Protein AF-A0A378J540-F1 (afdb_monomer)

Organism: NCBI:txid45060

Mean predicted aligned error: 9.68 Å

Sequence (76 aa):
MSNYQTITALLGKKTQAVVQETVVAPLETLQNTTNTMSETRPTASNQVAKQKLDGMADMLRACLTPDNPMQLFKQG

Radius of gyration: 17.28 Å; Cα contacts (8 Å, |Δi|>4): 31; chains: 1; bounding box: 45×17×45 Å

Solvent-accessible surface area (backbone atoms only — not comparable to full-atom values): 4379 Å² total; per-residue (Å²): 132,60,70,65,61,52,50,53,51,51,51,52,50,52,52,50,52,50,46,40,66,73,48,49,52,55,50,52,52,50,50,54,50,42,50,52,49,24,70,77,47,76,43,73,70,38,51,52,51,38,54,53,49,51,56,52,50,54,53,51,52,47,61,69,40,88,89,48,62,71,61,78,79,65,80,123

Foldseek 3Di:
DDPVVVVVVVVVVVVVVCCCVVPVVVLVVVLVVLVVVCVVPVDPVSVVVNVVSVVVNVLSVCCVDPPCVPVSPPPD

pLDDT: mean 77.62, std 15.44, range [41.28, 94.56]

Nearest PDB structures (foldseek):
  2k48-assembly1_A  TM=6.404E-01  e=1.875E+00  Orthohantavirus andesense
  5j0i-assembly1_A  TM=6.883E-01  e=6.272E+00  synthetic construct
  8szz-assembly1_R  TM=6.891E-01  e=8.618E+00  synthetic construct
  7ahi-assembly1_1F  TM=3.937E-01  e=4.864E+00  Salmonella enterica subsp. enterica serovar Typhimurium str. LT2

Structure (mmCIF, N/CA/C/O backbone):
data_AF-A0A378J540-F1
#
_entry.id   AF-A0A378J540-F1
#
loop_
_atom_site.group_PDB
_atom_site.id
_atom_site.type_symbol
_atom_site.label_atom_id
_atom_site.label_alt_id
_atom_site.label_comp_id
_atom_site.label_asym_id
_atom_site.label_entity_id
_atom_site.label_seq_id
_atom_site.pdbx_PDB_ins_code
_atom_site.Cartn_x
_atom_site.Cartn_y
_atom_site.Cartn_z
_atom_site.occupancy
_atom_site.B_iso_or_equiv
_atom_site.auth_seq_id
_atom_site.auth_comp_id
_atom_site.auth_asym_id
_atom_site.auth_atom_id
_atom_site.pdbx_PDB_model_num
ATOM 1 N N . MET A 1 1 ? -29.857 -2.417 25.210 1.00 55.16 1 MET A N 1
ATOM 2 C CA . MET A 1 1 ? -28.394 -2.281 25.014 1.00 55.16 1 MET A CA 1
ATOM 3 C C . MET A 1 1 ? -27.943 -0.996 25.690 1.00 55.16 1 MET A C 1
ATOM 5 O O . MET A 1 1 ? -28.699 -0.035 25.657 1.00 55.16 1 MET A O 1
ATOM 9 N N . SER A 1 2 ? -26.781 -0.984 26.350 1.00 74.44 2 SER A N 1
ATOM 10 C CA . SER A 1 2 ? -26.283 0.213 27.047 1.00 74.44 2 SER A CA 1
ATOM 11 C C . SER A 1 2 ? -25.863 1.294 26.042 1.00 74.44 2 SER A C 1
ATOM 13 O O . SER A 1 2 ? -25.195 0.990 25.050 1.00 74.44 2 SER A O 1
ATOM 15 N N . ASN A 1 3 ? -26.206 2.560 26.308 1.00 70.88 3 ASN A N 1
ATOM 16 C CA . ASN A 1 3 ? -25.770 3.707 25.497 1.00 70.88 3 ASN A CA 1
ATOM 17 C C . ASN A 1 3 ? -24.239 3.752 25.351 1.00 70.88 3 ASN A C 1
ATOM 19 O O . ASN A 1 3 ? -23.733 4.091 24.286 1.00 70.88 3 ASN A O 1
ATOM 23 N N . TYR A 1 4 ? -23.506 3.317 26.380 1.00 57.97 4 TYR A N 1
ATOM 24 C CA . TYR A 1 4 ? -22.047 3.224 26.355 1.00 57.97 4 TYR A CA 1
ATOM 25 C C . TYR A 1 4 ? -21.542 2.256 25.273 1.00 57.97 4 TYR A C 1
ATOM 27 O O . TYR A 1 4 ? -20.696 2.623 24.469 1.00 57.97 4 TYR A O 1
ATOM 35 N N . GLN A 1 5 ? -22.118 1.053 25.174 1.00 64.69 5 GLN A N 1
ATOM 36 C CA . GLN A 1 5 ? -21.732 0.062 24.156 1.00 64.69 5 GLN A CA 1
ATOM 37 C C . GLN A 1 5 ? -21.995 0.570 22.731 1.00 64.69 5 GLN A C 1
ATOM 39 O O . GLN A 1 5 ? -21.211 0.311 21.820 1.00 64.69 5 GLN A O 1
ATOM 44 N N . THR A 1 6 ? -23.075 1.332 22.549 1.00 70.31 6 THR A N 1
ATOM 45 C CA . THR A 1 6 ? -23.441 1.922 21.254 1.00 70.31 6 THR A CA 1
ATOM 46 C C . THR A 1 6 ? -22.463 3.027 20.853 1.00 70.31 6 THR A C 1
ATOM 48 O O . THR A 1 6 ? -21.984 3.041 19.721 1.00 70.31 6 THR A O 1
ATOM 51 N N . ILE A 1 7 ? -22.109 3.916 21.787 1.00 60.62 7 ILE A N 1
ATOM 52 C CA . ILE A 1 7 ? -21.137 4.994 21.556 1.00 60.62 7 ILE A CA 1
ATOM 53 C C . ILE A 1 7 ? -19.750 4.415 21.253 1.00 60.62 7 ILE A C 1
ATOM 55 O O . ILE A 1 7 ? -19.128 4.822 20.273 1.00 60.62 7 ILE A O 1
ATOM 59 N N . THR A 1 8 ? -19.287 3.421 22.015 1.00 60.97 8 THR A N 1
ATOM 60 C CA . THR A 1 8 ? -17.986 2.774 21.779 1.00 60.97 8 THR A CA 1
ATOM 61 C C . THR A 1 8 ? -17.936 2.075 20.419 1.00 60.97 8 THR A C 1
ATOM 63 O O . THR A 1 8 ? -16.942 2.196 19.707 1.00 60.97 8 THR A O 1
ATOM 66 N N . ALA A 1 9 ? -19.017 1.408 20.001 1.00 64.88 9 ALA A N 1
ATOM 67 C CA . ALA A 1 9 ? -19.093 0.786 18.681 1.00 64.88 9 ALA A CA 1
ATOM 68 C C . ALA A 1 9 ? -19.093 1.818 17.538 1.00 64.88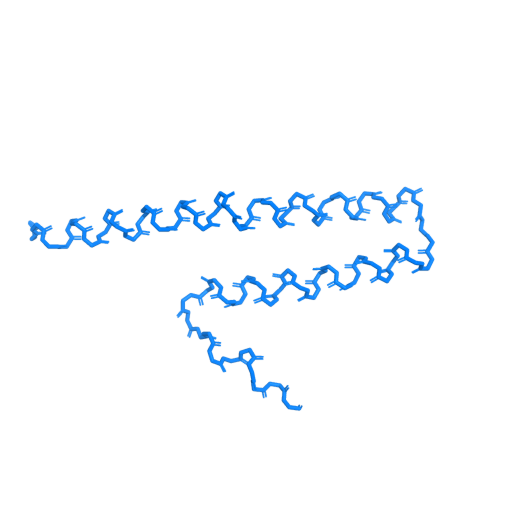 9 ALA A C 1
ATOM 70 O O . ALA A 1 9 ? -18.445 1.602 16.514 1.00 64.88 9 ALA A O 1
ATOM 71 N N . LEU A 1 10 ? -19.790 2.948 17.701 1.00 59.75 10 LEU A N 1
ATOM 72 C CA . LEU A 1 10 ? -19.805 4.035 16.715 1.00 59.75 10 LEU A CA 1
ATOM 73 C C . LEU A 1 10 ? -18.437 4.718 16.596 1.00 59.75 10 LEU A C 1
ATOM 75 O O . LEU A 1 10 ? -17.980 4.977 15.484 1.00 59.75 10 LEU A O 1
ATOM 79 N N . LEU A 1 11 ? -17.763 4.963 17.722 1.00 60.44 11 LEU A N 1
ATOM 80 C CA . LEU A 1 11 ? -16.408 5.514 17.743 1.00 60.44 11 LEU A CA 1
ATOM 81 C C . LEU A 1 11 ? -15.400 4.540 17.124 1.00 60.44 11 LEU A C 1
ATOM 83 O O . LEU A 1 11 ? -14.606 4.956 16.288 1.00 60.44 11 LEU A O 1
ATOM 87 N N . GLY A 1 12 ? -15.485 3.245 17.446 1.00 65.75 12 GLY A N 1
ATOM 88 C CA . GLY A 1 12 ? -14.651 2.210 16.830 1.00 65.75 12 GLY A CA 1
ATOM 89 C C . GLY A 1 12 ? -14.816 2.150 15.308 1.00 65.75 12 GLY A C 1
ATOM 90 O O . GLY A 1 12 ? -13.826 2.161 14.580 1.00 65.75 12 GLY A O 1
ATOM 91 N N . LYS A 1 13 ? -16.061 2.194 14.813 1.00 66.06 13 LYS A N 1
ATOM 92 C CA . LYS A 1 13 ? -16.361 2.224 13.371 1.00 66.06 13 LYS A CA 1
ATOM 93 C C . LYS A 1 13 ? -15.857 3.493 12.682 1.00 66.06 13 LYS A C 1
ATOM 95 O O . LYS A 1 13 ? -15.327 3.408 11.579 1.00 66.06 13 LYS A O 1
ATOM 100 N N . LYS A 1 14 ? -15.989 4.660 13.323 1.00 64.44 14 LYS A N 1
ATOM 101 C CA . LYS A 1 14 ? -15.480 5.930 12.785 1.00 64.44 14 LYS A CA 1
ATOM 102 C C . LYS A 1 14 ? -13.955 5.909 12.670 1.00 64.44 14 LYS A C 1
ATOM 104 O O . LYS A 1 14 ? -13.426 6.293 11.634 1.00 64.44 14 LYS A O 1
ATOM 109 N N . THR A 1 15 ? -13.258 5.419 13.693 1.00 69.00 15 THR A N 1
ATOM 110 C CA . THR A 1 15 ? -11.795 5.278 13.675 1.00 69.00 15 THR A CA 1
ATOM 111 C C . THR A 1 15 ? -11.342 4.297 12.595 1.00 69.00 15 THR A C 1
ATOM 113 O O . THR A 1 15 ? -10.386 4.581 11.884 1.00 69.00 15 THR A O 1
ATOM 116 N N . GLN A 1 16 ? -12.061 3.188 12.406 1.00 71.19 16 GLN A N 1
ATOM 117 C CA . GLN A 1 16 ? -11.760 2.217 11.353 1.00 71.19 16 GLN A CA 1
ATOM 118 C C . GLN A 1 16 ? -11.946 2.798 9.944 1.00 71.19 16 GLN A C 1
ATOM 120 O O . GLN A 1 16 ? -11.083 2.599 9.094 1.00 71.19 16 GLN A O 1
ATOM 125 N N . ALA A 1 17 ? -13.027 3.548 9.702 1.00 75.50 17 ALA A N 1
ATOM 126 C CA . ALA A 1 17 ? -13.248 4.225 8.422 1.00 75.50 17 ALA A CA 1
ATOM 127 C C . ALA A 1 17 ? -12.140 5.247 8.125 1.00 75.50 17 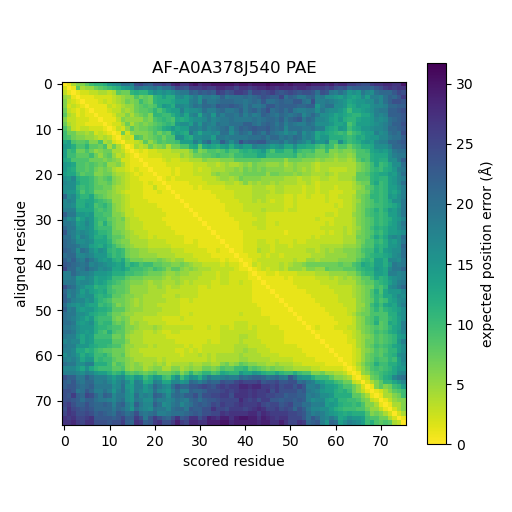ALA A C 1
ATOM 129 O O . ALA A 1 17 ? -11.577 5.246 7.036 1.00 75.50 17 ALA A O 1
ATOM 130 N N . VAL A 1 18 ? -11.750 6.046 9.125 1.00 77.06 18 VAL A N 1
ATOM 131 C CA . VAL A 1 18 ? -10.649 7.009 8.984 1.00 77.06 18 VAL A CA 1
ATOM 132 C C . VAL A 1 18 ? -9.333 6.296 8.671 1.00 77.06 18 VAL A C 1
ATOM 134 O O . VAL A 1 18 ? -8.628 6.713 7.759 1.00 77.06 18 VAL A O 1
ATOM 137 N N . VAL A 1 19 ? -9.002 5.204 9.366 1.00 79.25 19 VAL A N 1
ATOM 138 C CA . VAL A 1 19 ? -7.794 4.406 9.082 1.00 79.25 19 VAL A CA 1
ATOM 139 C C . VAL A 1 19 ? -7.824 3.827 7.664 1.00 79.25 19 VAL A C 1
ATOM 141 O O . VAL A 1 19 ? -6.819 3.889 6.952 1.00 79.25 19 VAL A O 1
ATOM 144 N N . GLN A 1 20 ? -8.975 3.309 7.228 1.00 79.94 20 GLN A N 1
ATOM 145 C CA . GLN A 1 20 ? -9.139 2.762 5.885 1.00 79.94 20 GLN A CA 1
ATOM 146 C C . GLN A 1 20 ? -8.910 3.832 4.808 1.00 79.94 20 GLN A C 1
ATOM 148 O O . GLN A 1 20 ? -8.151 3.607 3.869 1.00 79.94 20 GLN A O 1
ATOM 153 N N . GLU A 1 21 ? -9.538 4.999 4.952 1.00 84.75 21 GLU A N 1
ATOM 154 C CA . GLU A 1 21 ? -9.491 6.080 3.961 1.00 84.75 21 GLU A CA 1
ATOM 155 C C . GLU A 1 21 ? -8.148 6.818 3.942 1.00 84.75 21 GLU A C 1
ATOM 157 O O . GLU A 1 21 ? -7.681 7.219 2.878 1.00 84.75 21 GLU A O 1
ATOM 162 N N . THR A 1 22 ? -7.515 7.003 5.104 1.00 79.19 22 THR A N 1
ATOM 163 C CA . THR A 1 22 ? -6.306 7.838 5.226 1.00 79.19 22 THR A CA 1
ATOM 164 C C . THR A 1 22 ? -5.002 7.055 5.157 1.00 79.19 22 THR A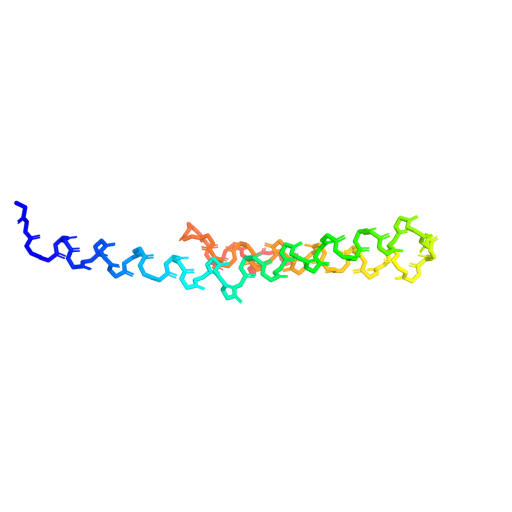 C 1
ATOM 166 O O . THR A 1 22 ? -3.968 7.649 4.854 1.00 79.19 22 THR A O 1
ATOM 169 N N . VAL A 1 23 ? -5.030 5.742 5.411 1.00 82.69 23 VAL A N 1
ATOM 170 C CA . VAL A 1 23 ? -3.814 4.917 5.441 1.00 82.69 23 VAL A CA 1
ATOM 171 C C . VAL A 1 23 ? -3.909 3.729 4.493 1.00 82.69 23 VAL A C 1
ATOM 173 O O . VAL A 1 23 ? -3.053 3.588 3.624 1.00 82.69 23 VAL A O 1
ATOM 176 N N . VAL A 1 24 ? -4.945 2.893 4.611 1.00 86.31 24 VAL A N 1
ATOM 177 C CA . VAL A 1 24 ? -5.010 1.622 3.863 1.00 86.31 24 VAL A CA 1
ATOM 178 C C . VAL A 1 24 ? -5.205 1.851 2.361 1.00 86.31 24 VAL A C 1
ATOM 180 O O . VAL A 1 24 ? -4.400 1.372 1.565 1.00 86.31 24 VAL A O 1
ATOM 183 N N . ALA A 1 25 ? -6.215 2.623 1.957 1.00 88.75 25 ALA A N 1
ATOM 184 C CA . ALA A 1 25 ? -6.511 2.851 0.541 1.00 88.75 25 ALA A CA 1
ATOM 185 C C . ALA A 1 25 ? -5.392 3.614 -0.213 1.00 88.75 25 ALA A C 1
ATOM 187 O O . ALA A 1 25 ? -5.043 3.211 -1.331 1.00 88.75 25 ALA A O 1
ATOM 188 N N . PRO A 1 26 ? -4.764 4.665 0.359 1.00 90.19 26 PRO A N 1
ATOM 189 C CA . PRO A 1 26 ? -3.597 5.297 -0.256 1.00 90.19 26 PRO A CA 1
ATOM 190 C C . PRO A 1 26 ? -2.410 4.340 -0.414 1.00 90.19 26 PRO A C 1
ATOM 192 O O . PRO A 1 26 ? -1.743 4.357 -1.449 1.00 90.19 26 PRO A O 1
ATOM 195 N N . LEU A 1 27 ? -2.168 3.478 0.578 1.00 90.75 27 LEU A N 1
ATOM 196 C CA . LEU A 1 27 ? -1.092 2.489 0.543 1.00 90.75 27 LEU A CA 1
ATOM 197 C C . LEU A 1 27 ? -1.312 1.444 -0.562 1.00 90.75 27 LEU A C 1
ATOM 199 O O . LEU A 1 27 ? -0.394 1.167 -1.331 1.00 90.75 27 LEU A O 1
ATOM 203 N N . GLU A 1 28 ? -2.533 0.921 -0.698 1.00 91.12 28 GLU A N 1
ATOM 204 C CA . GLU A 1 28 ? -2.908 0.001 -1.783 1.00 91.12 28 GLU A CA 1
ATOM 205 C C . GLU A 1 28 ? -2.759 0.652 -3.164 1.00 91.12 28 GLU A C 1
ATOM 207 O O . GLU A 1 28 ? -2.215 0.050 -4.092 1.00 91.12 28 GLU A O 1
ATOM 212 N N . THR A 1 29 ? -3.181 1.913 -3.297 1.00 94.56 29 THR A N 1
ATOM 213 C CA . THR A 1 29 ? -3.034 2.684 -4.541 1.00 94.56 29 THR A CA 1
ATOM 214 C C . THR A 1 29 ? -1.563 2.846 -4.923 1.00 94.56 29 THR A C 1
ATOM 216 O O . THR A 1 29 ? -1.191 2.665 -6.089 1.00 94.56 29 THR A O 1
ATOM 219 N N . LEU A 1 30 ? -0.710 3.153 -3.943 1.00 91.94 30 LEU A N 1
ATOM 220 C CA . LEU A 1 30 ? 0.725 3.303 -4.153 1.00 91.94 30 LEU A CA 1
ATOM 221 C C . LEU A 1 30 ? 1.364 1.972 -4.572 1.00 91.94 30 LEU A C 1
ATOM 223 O O . LEU A 1 30 ? 2.093 1.945 -5.562 1.00 91.94 30 LEU A O 1
ATOM 227 N N . GLN A 1 31 ? 1.029 0.861 -3.904 1.00 93.75 31 GLN A N 1
ATOM 228 C CA . GLN A 1 31 ? 1.517 -0.475 -4.271 1.00 93.75 31 GLN A CA 1
ATOM 229 C C . GLN A 1 31 ? 1.116 -0.866 -5.695 1.00 9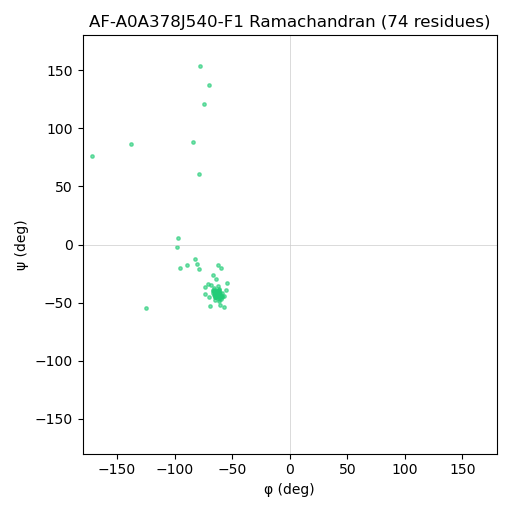3.75 31 GLN A C 1
ATOM 231 O O . GLN A 1 31 ? 1.966 -1.289 -6.479 1.00 93.75 31 GLN A O 1
ATOM 236 N N . ASN A 1 32 ? -0.148 -0.662 -6.070 1.00 94.25 32 ASN A N 1
ATOM 237 C CA . ASN A 1 32 ? -0.630 -0.951 -7.422 1.00 94.25 32 ASN A CA 1
ATOM 238 C C . ASN A 1 32 ? 0.105 -0.120 -8.483 1.00 94.25 32 ASN A C 1
ATOM 240 O O . ASN A 1 32 ? 0.502 -0.643 -9.528 1.00 94.25 32 ASN A O 1
ATOM 244 N N . THR A 1 33 ? 0.342 1.161 -8.197 1.00 92.31 33 THR A N 1
ATOM 245 C CA . THR A 1 33 ? 1.074 2.061 -9.098 1.00 92.31 33 THR A CA 1
ATOM 246 C C . THR A 1 33 ? 2.524 1.610 -9.264 1.00 92.31 33 THR A C 1
ATOM 248 O O . THR A 1 33 ? 3.010 1.474 -10.387 1.00 92.31 33 THR A O 1
ATOM 251 N N . THR A 1 34 ? 3.218 1.313 -8.163 1.00 91.94 34 THR A N 1
ATOM 252 C CA . THR A 1 34 ? 4.610 0.850 -8.194 1.00 91.94 34 THR A CA 1
ATOM 253 C C . THR A 1 34 ? 4.751 -0.516 -8.867 1.00 91.94 34 THR A C 1
ATOM 255 O O . THR A 1 34 ? 5.704 -0.715 -9.625 1.00 91.94 34 THR A O 1
ATOM 258 N N . ASN A 1 35 ? 3.793 -1.427 -8.671 1.00 92.62 35 ASN A N 1
ATOM 259 C CA . ASN A 1 35 ? 3.727 -2.704 -9.386 1.00 92.62 35 ASN A CA 1
ATOM 260 C C . ASN A 1 35 ? 3.603 -2.486 -10.892 1.00 92.62 35 ASN A C 1
ATOM 262 O O . ASN A 1 35 ? 4.456 -2.951 -11.646 1.00 92.62 35 ASN A O 1
ATOM 266 N N . THR A 1 36 ? 2.630 -1.675 -11.310 1.00 94.06 36 THR A N 1
ATOM 267 C CA . THR A 1 36 ? 2.403 -1.344 -12.723 1.00 94.06 36 THR A CA 1
ATOM 268 C C . THR A 1 36 ? 3.648 -0.726 -13.363 1.00 94.06 36 THR A C 1
ATOM 270 O O . THR A 1 36 ? 4.053 -1.116 -14.458 1.00 94.06 36 THR A O 1
ATOM 273 N N . MET A 1 37 ? 4.308 0.216 -12.679 1.00 89.75 37 MET A N 1
ATOM 274 C CA . MET A 1 37 ? 5.538 0.844 -13.174 1.00 89.75 37 MET A CA 1
ATOM 275 C C . MET A 1 37 ? 6.700 -0.150 -13.285 1.00 89.75 37 MET A C 1
ATOM 277 O O . MET A 1 37 ? 7.468 -0.089 -14.247 1.00 89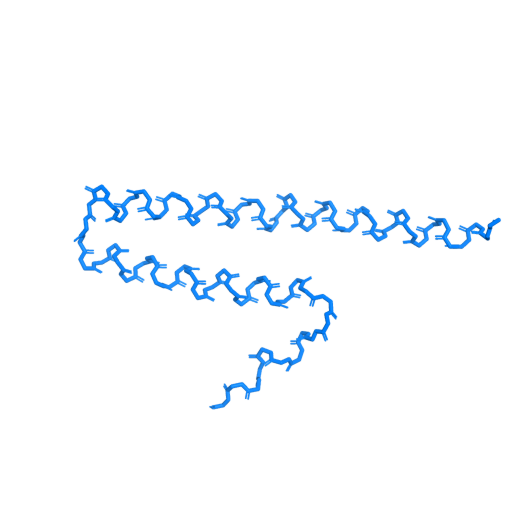.75 37 MET A O 1
ATOM 281 N N . SER A 1 38 ? 6.825 -1.061 -12.320 1.00 92.00 38 SER A N 1
ATOM 282 C CA . SER A 1 38 ? 7.877 -2.083 -12.296 1.00 92.00 38 SER A CA 1
ATOM 283 C C . SER A 1 38 ? 7.671 -3.152 -13.365 1.00 92.00 38 SER A C 1
ATOM 285 O O .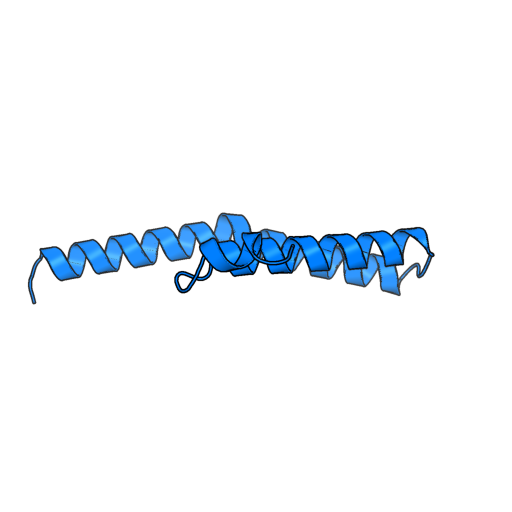 SER A 1 38 ? 8.644 -3.633 -13.934 1.00 92.00 38 SER A O 1
ATOM 287 N N . GLU A 1 39 ? 6.422 -3.491 -13.673 1.00 92.75 39 GLU A N 1
ATOM 288 C CA . GLU A 1 39 ? 6.061 -4.414 -14.752 1.00 92.75 39 GLU A CA 1
ATOM 289 C C . GLU A 1 39 ? 6.235 -3.762 -16.126 1.00 92.75 39 GLU A C 1
ATOM 291 O O . GLU A 1 39 ? 6.813 -4.360 -17.030 1.00 92.75 39 GLU A O 1
ATOM 296 N N . THR A 1 40 ? 5.821 -2.498 -16.268 1.00 94.19 40 THR A N 1
ATOM 297 C CA . THR A 1 40 ? 5.957 -1.743 -17.525 1.00 94.19 40 THR A CA 1
ATOM 298 C C . THR A 1 40 ? 7.422 -1.436 -17.848 1.00 94.19 40 THR A C 1
ATOM 300 O O . THR A 1 40 ? 7.813 -1.390 -19.015 1.00 94.19 40 THR A O 1
ATOM 303 N N . ARG A 1 41 ? 8.253 -1.189 -16.826 1.00 92.50 41 ARG A N 1
ATOM 304 C CA . ARG A 1 41 ? 9.690 -0.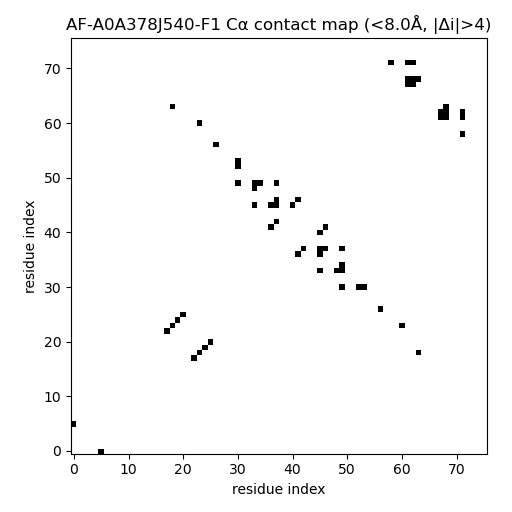907 -16.960 1.00 92.50 41 ARG A CA 1
ATOM 305 C C . ARG A 1 41 ? 10.477 -1.657 -15.879 1.00 92.50 41 ARG A C 1
ATOM 307 O O . ARG A 1 41 ? 10.787 -1.059 -14.843 1.00 92.50 41 ARG A O 1
ATOM 314 N N . PRO A 1 42 ? 10.861 -2.923 -16.114 1.00 90.19 42 PRO A N 1
ATOM 315 C CA . PRO A 1 42 ? 11.527 -3.770 -15.124 1.00 90.19 42 PRO A CA 1
ATOM 316 C C . PRO A 1 42 ? 13.020 -3.443 -14.998 1.00 90.19 42 PRO A C 1
ATOM 318 O O . PRO A 1 42 ? 13.894 -4.268 -15.242 1.00 90.19 42 PRO A O 1
ATOM 321 N N . THR A 1 43 ? 13.330 -2.206 -14.619 1.00 93.81 43 THR A N 1
ATOM 322 C CA . THR A 1 43 ? 14.694 -1.815 -14.258 1.00 93.81 43 THR A CA 1
ATOM 323 C C . THR A 1 43 ? 15.019 -2.301 -12.847 1.00 93.81 43 THR A C 1
ATOM 325 O O . THR A 1 43 ? 14.129 -2.411 -12.002 1.00 93.81 43 THR A O 1
ATOM 328 N N . ALA A 1 44 ? 16.302 -2.530 -12.557 1.00 92.94 44 ALA A N 1
ATOM 329 C CA . ALA A 1 44 ? 16.745 -2.901 -11.211 1.00 92.94 44 ALA A CA 1
ATOM 330 C C . ALA A 1 44 ? 16.292 -1.880 -10.148 1.00 92.94 44 ALA A C 1
ATOM 332 O O . ALA A 1 44 ? 15.845 -2.264 -9.072 1.00 92.94 44 ALA A O 1
ATOM 333 N N . SER A 1 45 ? 16.332 -0.583 -10.478 1.00 91.56 45 SER A N 1
ATOM 334 C CA . SER A 1 45 ? 15.865 0.489 -9.589 1.00 91.56 45 SER A CA 1
ATOM 335 C C . SER A 1 45 ? 14.375 0.358 -9.251 1.00 91.56 45 SER A C 1
ATOM 337 O O . SER A 1 45 ? 13.997 0.431 -8.083 1.00 91.56 45 SER A O 1
ATOM 339 N N . ASN A 1 46 ? 13.529 0.086 -10.252 1.00 89.56 46 ASN A N 1
ATOM 340 C CA . ASN A 1 46 ? 12.088 -0.068 -10.040 1.00 89.56 46 ASN A CA 1
ATOM 341 C C . ASN A 1 46 ? 11.762 -1.314 -9.207 1.00 89.56 46 ASN A C 1
ATOM 343 O O . ASN A 1 46 ? 10.929 -1.245 -8.309 1.00 89.56 46 ASN A O 1
ATOM 347 N N . GLN A 1 47 ? 12.471 -2.424 -9.434 1.00 92.81 47 GLN A N 1
ATOM 348 C CA . GLN A 1 47 ? 12.308 -3.638 -8.627 1.00 92.81 47 GLN A CA 1
ATOM 349 C C . GLN A 1 47 ? 12.714 -3.416 -7.161 1.00 92.81 47 GLN A C 1
ATOM 351 O O . GLN A 1 47 ? 12.002 -3.844 -6.254 1.00 92.81 47 GLN A O 1
ATOM 356 N N . VAL A 1 48 ? 13.803 -2.680 -6.909 1.00 93.38 48 VAL A N 1
ATOM 357 C CA . VAL A 1 48 ? 14.203 -2.293 -5.543 1.00 93.38 48 VAL A CA 1
ATOM 358 C C . VAL A 1 48 ? 13.165 -1.369 -4.901 1.00 93.38 48 VAL A C 1
ATOM 360 O O . VAL A 1 48 ? 12.845 -1.531 -3.724 1.00 93.38 48 VAL A O 1
ATOM 363 N N . ALA A 1 49 ? 12.624 -0.405 -5.649 1.00 88.62 49 ALA A N 1
ATOM 364 C CA . ALA A 1 49 ? 11.584 0.492 -5.149 1.00 88.62 49 ALA A CA 1
ATOM 365 C C . ALA A 1 49 ? 10.304 -0.273 -4.769 1.00 88.62 49 ALA A C 1
ATOM 367 O O . ALA A 1 49 ? 9.755 -0.028 -3.696 1.00 88.62 49 ALA A O 1
ATOM 368 N N . LYS A 1 50 ? 9.886 -1.242 -5.596 1.00 93.00 50 LYS A N 1
ATOM 369 C CA . LYS A 1 50 ? 8.773 -2.157 -5.308 1.00 93.00 50 LYS A CA 1
ATOM 370 C C . LYS A 1 50 ? 8.991 -2.927 -4.006 1.00 93.00 50 LYS A C 1
ATOM 372 O O . LYS A 1 50 ? 8.171 -2.823 -3.103 1.00 93.00 50 LYS A O 1
ATOM 377 N N . GLN A 1 51 ? 10.131 -3.604 -3.866 1.00 93.69 51 GLN A N 1
ATOM 378 C CA . GLN A 1 51 ? 10.450 -4.374 -2.657 1.00 93.69 51 GLN A CA 1
ATOM 379 C C . GLN A 1 51 ? 10.453 -3.512 -1.387 1.00 93.69 51 GLN A C 1
ATOM 381 O O . GLN A 1 51 ? 9.944 -3.930 -0.348 1.00 93.69 51 GLN A O 1
ATOM 386 N N . LYS A 1 52 ? 11.008 -2.294 -1.458 1.00 92.44 52 LYS A N 1
ATOM 387 C CA . LYS A 1 52 ? 11.004 -1.362 -0.321 1.00 92.44 52 LYS A CA 1
ATOM 388 C C . LYS A 1 52 ? 9.592 -0.929 0.059 1.00 92.44 52 LYS A C 1
ATOM 390 O O . LYS A 1 52 ? 9.287 -0.864 1.248 1.00 92.44 52 LYS A O 1
ATOM 395 N N . LEU A 1 53 ? 8.755 -0.625 -0.931 1.00 93.44 53 LEU A N 1
ATOM 396 C CA . LEU A 1 53 ? 7.374 -0.231 -0.691 1.00 93.44 53 LEU A CA 1
ATOM 397 C C . LEU A 1 53 ? 6.564 -1.371 -0.068 1.00 93.44 53 LEU A C 1
ATOM 399 O O . LEU A 1 53 ? 5.825 -1.119 0.878 1.00 93.44 53 LEU A O 1
ATOM 403 N N . ASP A 1 54 ? 6.737 -2.604 -0.544 1.00 91.00 54 ASP A N 1
ATOM 404 C CA . ASP A 1 54 ? 6.052 -3.773 0.018 1.00 91.00 54 ASP A CA 1
ATOM 405 C C . ASP A 1 54 ? 6.420 -3.976 1.496 1.00 91.00 54 ASP A C 1
ATOM 407 O O . ASP A 1 54 ? 5.533 -4.091 2.340 1.00 91.00 54 ASP A O 1
ATOM 411 N N . GLY A 1 55 ? 7.708 -3.871 1.848 1.00 89.81 55 GLY A N 1
ATOM 412 C CA . GLY A 1 55 ? 8.141 -3.944 3.248 1.00 89.81 55 GLY A CA 1
ATOM 413 C C . GLY A 1 55 ? 7.563 -2.826 4.129 1.00 89.81 55 GLY A C 1
ATOM 414 O O . GLY A 1 55 ? 7.155 -3.072 5.264 1.00 89.81 55 GLY A O 1
ATOM 415 N N . MET A 1 56 ? 7.479 -1.593 3.617 1.00 87.69 56 MET A N 1
ATOM 416 C CA . MET A 1 56 ? 6.824 -0.487 4.332 1.00 87.69 56 MET A CA 1
ATOM 417 C C . MET A 1 56 ? 5.322 -0.725 4.504 1.00 87.69 56 MET A C 1
ATOM 419 O O . MET A 1 56 ? 4.775 -0.435 5.569 1.00 87.69 56 MET A O 1
ATOM 423 N N . ALA A 1 57 ? 4.661 -1.259 3.476 1.00 88.25 57 ALA A N 1
ATOM 424 C CA . ALA A 1 57 ? 3.238 -1.551 3.508 1.00 88.25 57 ALA A CA 1
ATOM 425 C C . ALA A 1 57 ? 2.901 -2.616 4.554 1.00 88.25 57 ALA A C 1
ATOM 427 O O . ALA A 1 57 ? 1.934 -2.457 5.300 1.00 88.25 57 ALA A O 1
ATOM 428 N N . ASP A 1 58 ? 3.724 -3.656 4.662 1.00 85.31 58 ASP A N 1
ATOM 429 C CA . ASP A 1 58 ? 3.548 -4.715 5.653 1.00 85.31 58 ASP A CA 1
ATOM 430 C C . ASP A 1 58 ? 3.734 -4.196 7.083 1.00 85.31 58 ASP A C 1
ATOM 432 O O . ASP A 1 58 ? 2.902 -4.477 7.948 1.00 85.31 58 ASP A O 1
ATOM 436 N N . MET A 1 59 ? 4.751 -3.359 7.327 1.00 82.94 59 MET A N 1
ATOM 437 C CA . MET A 1 59 ? 4.935 -2.706 8.631 1.00 82.94 59 MET A CA 1
ATOM 438 C C . MET A 1 59 ? 3.739 -1.824 9.002 1.00 82.94 59 MET A C 1
ATOM 440 O O . MET A 1 59 ? 3.253 -1.876 10.132 1.00 82.94 59 MET A O 1
ATOM 444 N N . LEU A 1 60 ? 3.235 -1.030 8.053 1.00 82.25 60 LEU A N 1
ATOM 445 C CA . LEU A 1 60 ? 2.074 -0.171 8.281 1.00 82.25 60 LEU A CA 1
ATOM 446 C C . LEU A 1 60 ? 0.815 -0.990 8.566 1.00 82.25 60 LEU A C 1
ATOM 448 O O . LEU A 1 60 ? 0.113 -0.693 9.528 1.00 82.25 60 LEU A O 1
ATOM 452 N N . ARG A 1 61 ? 0.541 -2.047 7.794 1.00 81.25 61 ARG A N 1
ATOM 453 C CA . ARG A 1 61 ? -0.593 -2.948 8.059 1.00 81.25 61 ARG A CA 1
ATOM 454 C C . ARG A 1 61 ? -0.493 -3.579 9.441 1.00 81.25 61 ARG A C 1
ATOM 456 O O . ARG A 1 61 ? -1.477 -3.571 10.174 1.00 81.25 61 ARG A O 1
ATOM 463 N N . ALA A 1 62 ? 0.692 -4.049 9.818 1.00 76.75 62 ALA A N 1
ATOM 464 C CA . ALA A 1 62 ? 0.928 -4.644 11.124 1.00 76.75 62 ALA A CA 1
ATOM 465 C C . ALA A 1 62 ? 0.683 -3.652 12.280 1.00 76.75 62 ALA A C 1
ATOM 467 O O . ALA A 1 62 ? 0.087 -4.036 13.285 1.00 76.75 62 ALA A O 1
ATOM 468 N N . CYS A 1 63 ? 1.055 -2.373 12.120 1.00 74.44 63 CYS A N 1
ATOM 469 C CA . CYS A 1 63 ? 0.756 -1.309 13.089 1.00 74.44 63 CYS A CA 1
ATOM 470 C C . CYS A 1 63 ? -0.750 -1.047 13.248 1.00 74.44 63 CYS A C 1
ATOM 472 O O . CYS A 1 63 ? -1.186 -0.590 14.303 1.00 74.44 63 CYS A O 1
ATOM 474 N N . LEU A 1 64 ? -1.532 -1.287 12.192 1.00 73.56 64 LEU A N 1
ATOM 475 C CA . LEU A 1 64 ? -2.974 -1.037 12.159 1.00 73.56 64 LEU A CA 1
ATOM 476 C C . LEU A 1 64 ? -3.801 -2.237 12.634 1.00 73.56 64 LEU A C 1
ATOM 478 O O . LEU A 1 64 ? -4.971 -2.069 12.978 1.00 73.56 64 LEU A O 1
ATOM 482 N N . THR A 1 65 ? -3.220 -3.437 12.676 1.00 67.44 65 THR A N 1
ATOM 483 C CA . THR A 1 65 ? -3.856 -4.609 13.286 1.00 67.44 65 THR A CA 1
ATOM 484 C C . THR A 1 65 ? -3.830 -4.504 14.817 1.00 67.44 65 THR A C 1
ATOM 486 O O . THR A 1 65 ? -2.747 -4.454 15.405 1.00 67.44 65 THR A O 1
ATOM 489 N N . PRO A 1 66 ? -4.994 -4.520 15.496 1.00 56.19 66 PRO A N 1
ATOM 490 C CA . PRO A 1 66 ? -5.085 -4.319 16.947 1.00 56.19 66 PRO A CA 1
ATOM 491 C C . PRO A 1 66 ? -4.364 -5.373 17.800 1.00 56.19 66 PRO A C 1
ATOM 493 O O . PRO A 1 66 ? -4.118 -5.127 18.978 1.00 56.19 66 PRO A O 1
ATOM 496 N N . ASP A 1 67 ? -4.037 -6.538 17.235 1.00 56.31 67 ASP A N 1
ATOM 497 C CA . ASP A 1 67 ? -3.629 -7.699 18.026 1.00 56.31 67 ASP A CA 1
ATOM 498 C C . ASP A 1 67 ? -2.169 -7.693 18.498 1.00 56.31 67 ASP A C 1
ATOM 500 O O . ASP A 1 67 ? -1.862 -8.445 19.423 1.00 56.31 67 ASP A O 1
ATOM 504 N N . ASN A 1 68 ? -1.252 -6.881 17.938 1.00 50.25 68 ASN A N 1
ATOM 505 C CA . ASN A 1 68 ? 0.105 -6.764 18.509 1.00 50.25 68 ASN A CA 1
ATOM 506 C C . ASN A 1 68 ? 1.010 -5.665 17.897 1.00 50.25 68 ASN A C 1
ATOM 508 O O . ASN A 1 68 ? 1.985 -5.974 17.207 1.00 50.25 68 ASN A O 1
ATOM 512 N N . PRO A 1 69 ? 0.816 -4.375 18.226 1.00 51.44 69 PRO A N 1
ATOM 513 C CA . PRO A 1 69 ? 1.751 -3.315 17.814 1.00 51.44 69 PRO A CA 1
ATOM 514 C C . PRO A 1 69 ? 3.190 -3.520 18.347 1.00 51.44 69 PRO A C 1
ATOM 516 O O . PRO A 1 69 ? 4.149 -2.994 17.792 1.00 51.44 69 PRO A O 1
ATOM 519 N N . MET A 1 70 ? 3.365 -4.328 19.400 1.00 50.72 70 MET A N 1
ATOM 520 C CA . MET A 1 70 ? 4.655 -4.646 20.032 1.00 50.72 70 MET A CA 1
ATOM 521 C C . MET A 1 70 ? 5.463 -5.753 19.331 1.00 50.72 70 MET A C 1
ATOM 523 O O . MET A 1 70 ? 6.633 -5.940 19.666 1.00 50.72 70 MET A O 1
ATOM 527 N N . GLN A 1 71 ? 4.882 -6.516 18.396 1.00 53.91 71 GLN A N 1
ATOM 528 C CA . GLN A 1 71 ? 5.628 -7.572 17.689 1.00 53.91 71 GLN A CA 1
ATOM 529 C C . GLN A 1 71 ? 6.530 -7.029 16.573 1.00 53.91 71 GLN A C 1
ATOM 531 O O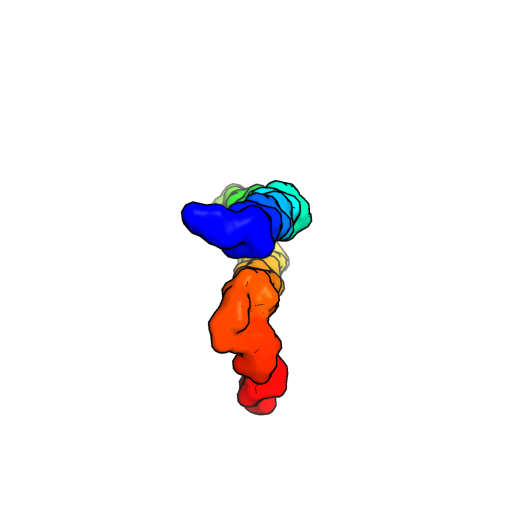 . GLN A 1 71 ? 7.517 -7.676 16.231 1.00 53.91 71 GLN A O 1
ATOM 536 N N . LEU A 1 72 ? 6.259 -5.821 16.073 1.00 51.22 72 LEU A N 1
ATOM 537 C CA . LEU A 1 72 ? 7.040 -5.188 15.005 1.00 51.22 72 LEU A CA 1
ATOM 538 C C . LEU A 1 72 ? 8.470 -4.820 15.409 1.00 51.22 72 LEU A C 1
ATOM 540 O O . LEU A 1 72 ? 9.356 -4.784 14.566 1.00 51.22 72 LEU A O 1
ATOM 544 N N . PHE A 1 73 ? 8.713 -4.594 16.700 1.00 57.34 73 PHE A N 1
ATOM 545 C CA . PHE A 1 73 ? 10.024 -4.202 17.224 1.00 57.34 73 PHE A CA 1
ATOM 546 C C . PHE A 1 73 ? 10.837 -5.384 17.778 1.00 57.34 73 PHE A C 1
ATOM 548 O O . PHE A 1 73 ? 11.889 -5.176 18.374 1.00 57.34 73 PHE A O 1
ATOM 555 N N . LYS A 1 74 ? 10.345 -6.626 17.629 1.00 49.09 74 LYS A N 1
ATOM 556 C CA . LYS A 1 74 ? 10.991 -7.836 18.171 1.00 49.09 74 LYS A CA 1
ATOM 557 C C . LYS A 1 74 ? 11.845 -8.617 17.170 1.00 49.09 74 LYS A C 1
ATO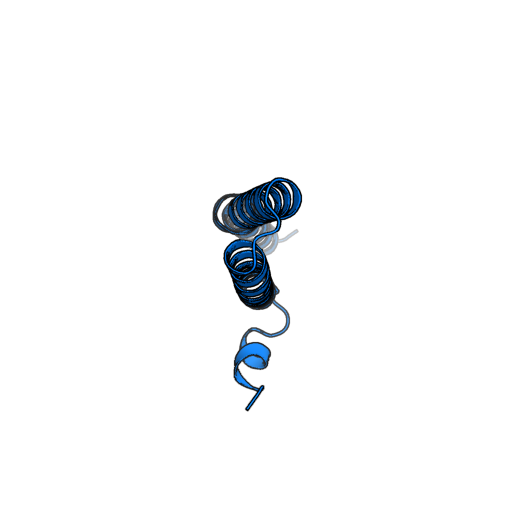M 559 O O . LYS A 1 74 ? 12.445 -9.612 17.570 1.00 49.09 74 LYS A O 1
ATOM 564 N N . GLN A 1 75 ? 11.924 -8.197 15.909 1.00 46.34 75 GLN A N 1
ATOM 565 C CA . GLN A 1 75 ? 12.928 -8.741 14.993 1.00 46.34 75 GLN A CA 1
ATOM 566 C C . GLN A 1 75 ? 14.240 -7.976 15.198 1.00 46.34 75 GLN A C 1
ATOM 568 O O . GLN A 1 75 ? 14.455 -6.924 14.601 1.00 46.34 75 GLN A O 1
ATOM 573 N N . GLY A 1 76 ? 15.036 -8.477 16.149 1.00 41.28 76 GLY A N 1
ATOM 574 C CA . GLY A 1 76 ? 16.436 -8.100 16.355 1.00 41.28 76 GLY A CA 1
ATOM 575 C C . GLY A 1 76 ? 17.377 -8.785 15.375 1.00 41.28 76 GLY A C 1
ATOM 576 O O . GLY A 1 76 ? 16.969 -9.809 14.781 1.00 41.28 76 GLY A O 1
#

Secondary structure (DSSP, 8-state):
--HHHHHHHHHHHHHHHHHIIIIIHHHHHHHHHHHHHHHHS--HHHHHHHHHHHHHHHHHHHHHSTT-TTSTT---